Protein AF-A0A6A5ZE49-F1 (afdb_monomer)

Sequence (88 aa):
MWTFHQMRDEVLQYAQFLIEEGIQPGDVAALYLQNSGEFMLLVFAASCIGATTAMINWSSQGSTRLLSHNTNSYGRPRTFIRAASCRV

Radius of gyration: 12.95 Å; Cα contacts (8 Å, |Δi|>4): 111; chains: 1; bounding box: 31×28×31 Å

Foldseek 3Di:
DDDPVRLVVLLCVLLVVCVVVVDAAAAEEEEEEEPDPVSVSNQSSCVVRNYHYQDDHNVPPDDPVVVVVSCVVRPNHPYYDYPVNPDD

Mean predicted aligned error: 8.74 Å

Solvent-accessible surface area (backbone atoms only — not comparable to full-atom values): 5127 Å² total; per-residue (Å²): 138,77,53,75,65,59,48,50,56,51,18,52,54,46,29,52,52,43,43,72,76,62,58,47,65,74,38,30,39,32,39,47,40,64,99,48,74,65,52,53,36,50,50,52,11,34,49,74,58,48,20,47,69,44,81,44,67,60,87,67,79,80,46,82,66,52,57,62,54,54,35,62,78,63,46,78,47,84,45,78,50,43,60,89,76,67,78,130

InterPro domains:
  IPR000873 AMP-dependent synthetase/ligase domain [PF00501] (2-61)

Structure (mmCIF, N/CA/C/O backbone):
data_AF-A0A6A5ZE49-F1
#
_entry.id   AF-A0A6A5ZE49-F1
#
loop_
_atom_site.group_PDB
_atom_site.id
_atom_site.type_symbol
_atom_site.label_atom_id
_atom_site.label_alt_id
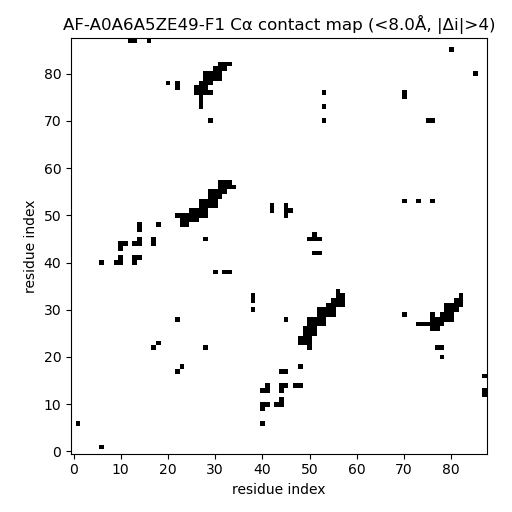_atom_site.label_comp_id
_atom_site.label_asym_id
_atom_site.label_entity_id
_atom_site.label_seq_id
_atom_site.pdbx_PDB_ins_code
_atom_site.Cartn_x
_atom_site.Cartn_y
_atom_site.Cartn_z
_atom_site.occupancy
_atom_site.B_iso_or_equiv
_atom_site.auth_seq_id
_atom_site.auth_comp_id
_atom_site.auth_asym_id
_atom_site.auth_atom_id
_atom_site.pdbx_PDB_model_num
ATOM 1 N N . MET A 1 1 ? 5.306 14.572 10.950 1.00 58.69 1 MET A N 1
ATOM 2 C CA . MET A 1 1 ? 5.262 13.546 12.013 1.00 58.69 1 MET A CA 1
ATOM 3 C C . MET A 1 1 ? 3.802 13.213 12.234 1.00 58.69 1 MET A C 1
ATOM 5 O O . MET A 1 1 ? 3.042 14.130 12.509 1.00 58.69 1 MET A O 1
ATOM 9 N N . TRP A 1 2 ? 3.416 11.957 12.025 1.00 77.69 2 TRP A N 1
ATOM 10 C CA . TRP A 1 2 ? 2.031 11.507 12.158 1.00 77.69 2 TRP A CA 1
ATOM 11 C C . TRP A 1 2 ? 1.739 11.008 13.569 1.00 77.69 2 TRP A C 1
ATOM 13 O O . TRP A 1 2 ? 2.607 10.437 14.229 1.00 77.69 2 TRP A O 1
ATOM 23 N N . THR A 1 3 ? 0.493 11.169 14.004 1.00 91.62 3 THR A N 1
ATOM 24 C CA . THR A 1 3 ? -0.068 10.335 15.075 1.00 91.62 3 THR A CA 1
ATOM 25 C C . THR A 1 3 ? -0.500 8.981 14.507 1.00 91.62 3 THR A C 1
ATOM 27 O O . THR A 1 3 ? -0.772 8.867 13.312 1.00 91.62 3 THR A O 1
ATOM 30 N N . PHE A 1 4 ? -0.636 7.956 15.354 1.00 89.62 4 PHE A N 1
ATOM 31 C CA . PHE A 1 4 ? -1.130 6.646 14.904 1.00 89.62 4 PHE A CA 1
ATOM 32 C C . PHE A 1 4 ? -2.518 6.719 14.250 1.00 89.62 4 PHE A C 1
ATOM 34 O O . PHE A 1 4 ? -2.804 5.944 13.344 1.00 89.62 4 PHE A O 1
ATOM 41 N N . HIS A 1 5 ? -3.366 7.664 14.672 1.00 90.75 5 HIS A N 1
ATOM 42 C CA . HIS A 1 5 ? -4.690 7.848 14.079 1.00 90.75 5 HIS A CA 1
ATOM 43 C C . HIS A 1 5 ? -4.599 8.398 12.652 1.00 90.75 5 HIS A C 1
ATOM 45 O O . HIS A 1 5 ? -5.143 7.797 11.735 1.00 90.75 5 HIS A O 1
ATOM 51 N N . GLN A 1 6 ? -3.828 9.473 12.456 1.00 90.81 6 GLN A N 1
ATOM 52 C CA . GLN A 1 6 ? -3.615 10.066 11.131 1.00 90.81 6 GLN A CA 1
ATOM 53 C C . GLN A 1 6 ? -2.944 9.076 10.175 1.00 90.81 6 GLN A C 1
ATOM 55 O O . GLN A 1 6 ? -3.353 8.948 9.029 1.00 90.81 6 GLN A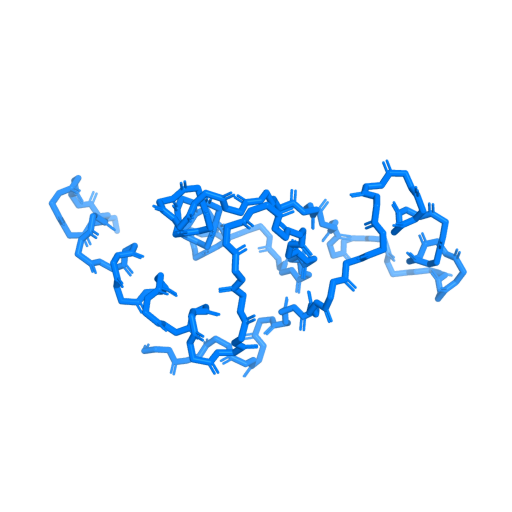 O 1
ATOM 60 N N . MET A 1 7 ? -1.955 8.327 10.674 1.00 91.38 7 MET A N 1
ATOM 61 C CA . MET A 1 7 ? -1.296 7.279 9.902 1.00 91.38 7 MET A CA 1
ATOM 62 C C . MET A 1 7 ? -2.296 6.212 9.450 1.00 91.38 7 MET A C 1
ATOM 64 O O . MET A 1 7 ? -2.278 5.814 8.294 1.00 91.38 7 MET A O 1
ATOM 68 N N . ARG A 1 8 ? -3.175 5.746 10.345 1.00 92.75 8 ARG A N 1
ATOM 69 C CA . ARG A 1 8 ? -4.204 4.760 10.000 1.00 92.75 8 ARG A CA 1
ATOM 70 C C . ARG A 1 8 ? -5.145 5.294 8.920 1.00 92.75 8 ARG A C 1
ATOM 72 O O . ARG A 1 8 ? -5.461 4.557 7.994 1.00 92.75 8 ARG A O 1
ATOM 79 N N . ASP A 1 9 ? -5.585 6.542 9.035 1.00 93.88 9 ASP A N 1
ATOM 80 C CA . ASP A 1 9 ? -6.518 7.127 8.072 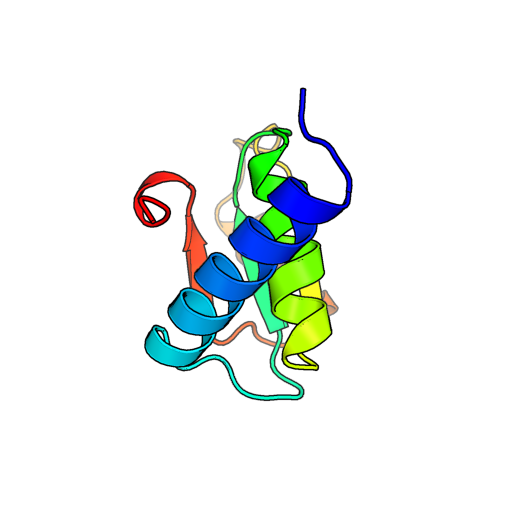1.00 93.88 9 ASP A CA 1
ATOM 81 C C . ASP A 1 9 ? -5.868 7.262 6.682 1.00 93.88 9 ASP A C 1
ATOM 83 O O . ASP A 1 9 ? -6.486 6.901 5.683 1.00 93.88 9 ASP A O 1
ATOM 87 N N . GLU A 1 10 ? -4.593 7.661 6.610 1.00 91.69 10 GLU A N 1
ATOM 88 C CA . GLU A 1 10 ? -3.831 7.668 5.352 1.00 91.69 10 GLU A CA 1
ATOM 89 C C . GLU A 1 10 ? -3.595 6.256 4.802 1.00 91.69 10 GLU A C 1
ATOM 91 O O . GLU A 1 10 ? -3.764 6.022 3.607 1.00 91.69 10 GLU A O 1
ATOM 96 N N . VAL A 1 11 ? -3.270 5.281 5.659 1.00 93.69 11 VAL A N 1
ATOM 97 C CA . VAL A 1 11 ? -3.137 3.869 5.259 1.00 93.69 11 VAL A CA 1
ATOM 98 C C . VAL A 1 11 ? -4.417 3.360 4.599 1.00 93.69 11 VAL A C 1
ATOM 100 O O . VAL A 1 11 ? -4.340 2.650 3.599 1.00 93.69 11 VAL A O 1
ATOM 103 N N . LEU A 1 12 ? -5.591 3.730 5.115 1.00 93.75 12 LEU A N 1
ATOM 104 C CA . LEU A 1 12 ? -6.870 3.326 4.528 1.00 93.75 12 LEU A CA 1
ATOM 105 C C . LEU A 1 12 ? -7.122 3.984 3.165 1.00 93.75 12 LEU A C 1
ATOM 107 O O . LEU A 1 12 ? -7.647 3.324 2.270 1.00 93.75 12 LEU A O 1
ATOM 111 N N . GLN A 1 13 ? -6.713 5.241 2.975 1.00 92.00 13 GLN A N 1
ATOM 112 C CA . GLN A 1 13 ? -6.799 5.903 1.668 1.00 92.00 13 GLN A CA 1
ATOM 113 C C . GLN A 1 13 ? -5.881 5.232 0.641 1.00 92.00 13 GLN A C 1
ATOM 115 O O . GLN A 1 13 ? -6.309 4.925 -0.471 1.00 92.00 13 GLN A O 1
ATOM 120 N N . TYR A 1 14 ? -4.645 4.911 1.035 1.00 91.19 14 TYR A N 1
ATOM 121 C CA . TYR A 1 14 ? -3.743 4.138 0.187 1.00 91.19 14 TYR A CA 1
ATOM 122 C C . TYR A 1 14 ? -4.290 2.739 -0.099 1.00 91.19 14 TYR A C 1
ATOM 124 O O . TYR A 1 14 ? -4.174 2.273 -1.225 1.00 91.19 14 TYR A O 1
ATOM 132 N N . ALA A 1 15 ? -4.922 2.072 0.870 1.00 90.88 15 ALA A N 1
ATOM 133 C CA . ALA A 1 15 ? -5.512 0.756 0.644 1.00 90.88 15 ALA A CA 1
ATOM 134 C C . ALA A 1 15 ? -6.627 0.812 -0.411 1.00 90.88 15 ALA A C 1
ATOM 136 O O . ALA A 1 15 ? -6.679 -0.035 -1.299 1.00 90.88 15 ALA A O 1
ATOM 137 N N . GLN A 1 16 ? -7.469 1.844 -0.363 1.00 91.81 16 GLN A N 1
ATOM 138 C CA . GLN A 1 16 ? -8.488 2.068 -1.383 1.00 91.81 16 GLN A CA 1
ATOM 139 C C . GLN A 1 16 ? -7.863 2.285 -2.770 1.00 91.81 16 GLN A C 1
ATOM 141 O O . GLN A 1 16 ? -8.268 1.632 -3.728 1.00 91.81 16 GLN A O 1
ATOM 146 N N . PHE A 1 17 ? -6.821 3.115 -2.862 1.00 89.44 17 PHE A N 1
ATOM 147 C CA . PHE A 1 17 ? -6.069 3.313 -4.103 1.00 89.44 17 PHE A CA 1
ATOM 148 C C . PHE A 1 17 ? -5.487 1.996 -4.652 1.00 89.44 17 PHE A C 1
ATOM 150 O O . PHE A 1 17 ? -5.610 1.705 -5.838 1.00 89.44 17 PHE A O 1
ATOM 157 N N . LEU A 1 18 ? -4.905 1.149 -3.796 1.00 87.31 18 LEU A N 1
ATOM 158 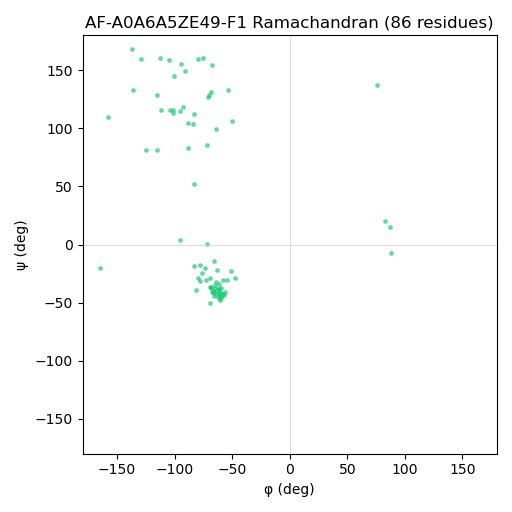C CA . LEU A 1 18 ? -4.374 -0.157 -4.207 1.00 87.31 18 LEU A CA 1
ATOM 159 C C . LEU A 1 18 ? -5.464 -1.085 -4.768 1.00 87.31 18 LEU A C 1
ATOM 161 O O . LEU A 1 18 ? -5.217 -1.808 -5.733 1.00 87.31 18 LEU A O 1
ATOM 165 N N . ILE A 1 19 ? -6.663 -1.067 -4.181 1.00 89.69 19 ILE A N 1
ATOM 166 C CA . ILE A 1 19 ? -7.812 -1.832 -4.684 1.00 89.69 19 ILE A CA 1
ATOM 167 C C . ILE A 1 19 ? -8.247 -1.307 -6.059 1.00 89.69 19 ILE A C 1
ATOM 169 O O . ILE A 1 19 ? -8.547 -2.107 -6.946 1.00 89.69 19 ILE A O 1
ATOM 173 N N . GLU A 1 20 ? -8.251 0.013 -6.260 1.00 88.38 20 GLU A N 1
ATOM 174 C CA . GLU A 1 20 ? -8.580 0.648 -7.546 1.00 88.38 20 GLU A CA 1
ATOM 175 C C . GLU A 1 20 ? -7.563 0.310 -8.644 1.00 88.38 20 GLU A C 1
ATOM 177 O O . GLU A 1 20 ? -7.949 0.060 -9.785 1.00 88.38 20 GLU A O 1
ATOM 182 N N . GLU A 1 21 ? -6.286 0.171 -8.283 1.00 84.94 21 GLU A N 1
ATOM 183 C CA . GLU A 1 21 ? -5.223 -0.358 -9.153 1.00 84.94 21 GLU A CA 1
ATOM 184 C C . GLU A 1 21 ? -5.336 -1.879 -9.402 1.00 84.94 21 GLU A C 1
ATOM 186 O O . GLU A 1 21 ? -4.521 -2.473 -10.115 1.00 84.94 21 GLU A O 1
ATOM 191 N N . GLY A 1 22 ? -6.354 -2.530 -8.832 1.00 86.38 22 GLY A N 1
ATOM 192 C CA . GLY A 1 22 ? -6.689 -3.929 -9.076 1.00 86.38 22 GLY A CA 1
ATOM 193 C C . GLY A 1 22 ? -5.948 -4.928 -8.192 1.00 86.38 22 GLY A C 1
ATOM 194 O O . GLY A 1 22 ? -5.948 -6.117 -8.513 1.00 86.38 22 GLY A O 1
ATOM 195 N N . ILE A 1 23 ? -5.324 -4.485 -7.096 1.00 87.44 23 ILE A N 1
ATOM 196 C CA . ILE A 1 23 ? -4.678 -5.391 -6.141 1.00 87.44 23 ILE A CA 1
ATOM 197 C C . ILE A 1 23 ? -5.735 -6.181 -5.377 1.00 87.44 23 ILE A C 1
ATOM 199 O O . ILE A 1 23 ? -6.653 -5.617 -4.782 1.00 87.44 23 ILE A O 1
ATOM 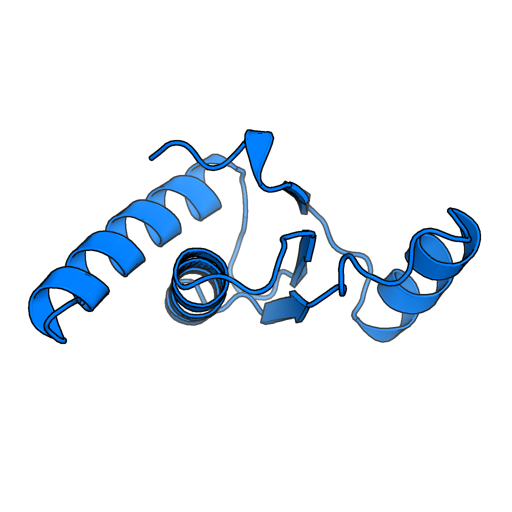203 N N . GLN A 1 24 ? -5.567 -7.501 -5.356 1.00 86.69 24 GLN A N 1
ATOM 204 C CA . GLN A 1 24 ? -6.438 -8.419 -4.635 1.00 86.69 24 GLN A CA 1
ATOM 205 C C . GLN A 1 24 ? -5.706 -9.079 -3.456 1.00 86.69 24 GLN A C 1
ATOM 207 O O . GLN A 1 24 ? -4.472 -9.131 -3.427 1.00 86.69 24 GLN A O 1
ATOM 212 N N . PRO A 1 25 ? -6.443 -9.620 -2.469 1.00 89.19 25 PRO A N 1
ATOM 213 C CA . PRO A 1 25 ? -5.840 -10.432 -1.419 1.00 89.19 25 PRO A CA 1
ATOM 214 C C . PRO A 1 25 ? -5.011 -11.581 -2.016 1.00 89.19 25 PRO A C 1
ATOM 216 O O . PRO A 1 25 ? -5.470 -12.290 -2.911 1.00 89.19 25 PRO A O 1
ATOM 219 N N . GLY A 1 26 ? -3.792 -11.776 -1.512 1.00 85.38 26 GLY A N 1
ATOM 220 C CA . GLY A 1 26 ? -2.840 -12.772 -2.013 1.00 85.38 26 GLY A CA 1
ATOM 221 C C . GLY A 1 26 ? -1.941 -12.298 -3.159 1.00 85.38 26 GLY A C 1
ATOM 222 O O . GLY A 1 26 ? -0.998 -13.011 -3.506 1.00 85.38 26 GLY A O 1
ATOM 223 N N . ASP A 1 27 ? -2.172 -11.106 -3.716 1.00 84.69 27 ASP A N 1
ATOM 224 C CA . ASP A 1 27 ? -1.272 -10.533 -4.713 1.00 84.69 27 ASP A CA 1
ATOM 225 C C . ASP A 1 27 ? 0.016 -9.987 -4.094 1.00 84.69 27 ASP A C 1
ATOM 227 O O . ASP A 1 27 ? 0.116 -9.693 -2.898 1.00 84.69 27 ASP A O 1
ATOM 231 N N . VAL A 1 28 ? 1.018 -9.828 -4.960 1.00 79.12 28 VAL A N 1
ATOM 232 C CA . VAL A 1 28 ? 2.301 -9.220 -4.621 1.00 79.12 28 VAL A CA 1
ATOM 233 C C . VAL A 1 28 ? 2.436 -7.883 -5.340 1.00 79.12 28 VAL A C 1
ATOM 235 O O . VAL A 1 28 ? 2.498 -7.832 -6.572 1.00 79.12 28 VAL A O 1
ATOM 238 N N . ALA A 1 29 ? 2.498 -6.803 -4.564 1.00 81.62 29 ALA A N 1
ATOM 239 C CA . ALA A 1 29 ? 2.691 -5.442 -5.048 1.00 81.62 29 ALA A CA 1
ATOM 240 C C . ALA A 1 29 ? 4.183 -5.093 -5.041 1.00 81.62 29 ALA A C 1
ATOM 242 O O . ALA A 1 29 ? 4.824 -5.082 -3.987 1.00 81.62 29 ALA A O 1
ATOM 243 N N . ALA A 1 30 ? 4.764 -4.798 -6.203 1.00 81.94 30 ALA A N 1
ATOM 244 C CA . ALA A 1 30 ? 6.150 -4.348 -6.264 1.00 81.94 30 ALA A CA 1
ATOM 245 C C . ALA A 1 30 ? 6.218 -2.841 -5.989 1.00 81.94 30 ALA A C 1
ATOM 247 O O . ALA A 1 30 ? 5.762 -2.035 -6.802 1.00 81.94 30 ALA A O 1
ATOM 248 N N . LEU A 1 31 ? 6.800 -2.464 -4.849 1.00 80.12 31 LEU A N 1
ATOM 249 C CA . LEU A 1 31 ? 6.980 -1.074 -4.446 1.00 80.12 31 LEU A CA 1
ATOM 250 C C . LEU A 1 31 ? 8.375 -0.602 -4.849 1.00 80.12 31 LEU A C 1
ATOM 252 O O . LEU A 1 31 ? 9.382 -1.078 -4.319 1.00 80.12 31 LEU A O 1
ATOM 256 N N . TYR A 1 32 ? 8.425 0.358 -5.771 1.00 75.81 32 TYR A N 1
ATOM 257 C CA . TYR A 1 32 ? 9.662 1.002 -6.206 1.00 75.81 32 TYR A CA 1
ATOM 258 C C . TYR A 1 32 ? 9.648 2.486 -5.825 1.00 75.81 32 TYR A C 1
ATOM 260 O O . TYR A 1 32 ? 9.310 3.362 -6.630 1.00 75.81 32 TYR A O 1
ATOM 268 N N . LEU A 1 33 ? 9.982 2.761 -4.561 1.00 70.19 33 LEU A N 1
ATOM 269 C CA . LEU A 1 33 ? 10.021 4.105 -3.984 1.00 70.19 33 LEU A CA 1
ATOM 270 C C . LEU A 1 33 ? 11.360 4.364 -3.278 1.00 70.19 33 LEU A C 1
ATOM 272 O O . LEU A 1 33 ? 12.093 3.443 -2.911 1.00 70.19 33 LEU A O 1
ATOM 276 N N . GLN A 1 34 ? 11.684 5.645 -3.090 1.00 70.62 34 GLN A N 1
ATOM 277 C CA . GLN A 1 34 ? 12.728 6.040 -2.148 1.00 70.62 34 GLN A CA 1
ATOM 278 C C . GLN A 1 34 ? 12.278 5.733 -0.716 1.00 70.62 34 GLN A C 1
ATOM 280 O O . GLN A 1 34 ? 11.083 5.690 -0.435 1.00 70.62 34 GLN A O 1
ATOM 285 N N . ASN A 1 35 ? 13.237 5.526 0.190 1.00 74.38 35 ASN A N 1
ATOM 286 C CA . ASN A 1 35 ? 12.939 5.313 1.603 1.00 74.38 35 ASN A CA 1
ATOM 287 C C . ASN A 1 35 ? 12.292 6.582 2.192 1.00 74.38 35 ASN A C 1
ATOM 289 O O . ASN A 1 35 ? 12.985 7.557 2.482 1.00 74.38 35 ASN A O 1
ATOM 293 N N . SER A 1 36 ? 10.964 6.573 2.304 1.00 79.12 36 SER A N 1
ATOM 294 C CA . SER A 1 36 ? 10.128 7.667 2.798 1.00 79.12 36 SER A CA 1
ATOM 295 C C . SER A 1 36 ? 9.043 7.129 3.737 1.00 79.12 36 SER A C 1
ATOM 297 O O . SER A 1 36 ? 8.803 5.924 3.813 1.00 79.12 36 SER A O 1
ATOM 299 N N . GLY A 1 37 ? 8.357 8.020 4.457 1.00 81.38 37 GLY A N 1
ATOM 300 C CA . GLY A 1 37 ? 7.206 7.625 5.277 1.00 81.38 37 GLY A CA 1
ATOM 301 C C . GLY A 1 37 ? 6.077 6.991 4.455 1.00 81.38 37 GLY A C 1
ATOM 302 O O . GLY A 1 37 ? 5.497 5.998 4.882 1.00 81.38 37 GLY A O 1
ATOM 303 N N . GLU A 1 38 ? 5.833 7.493 3.242 1.00 81.62 38 GLU A N 1
ATOM 304 C CA . GLU A 1 38 ? 4.808 6.980 2.316 1.00 81.62 38 GLU A CA 1
ATOM 305 C C . GLU A 1 38 ? 5.059 5.531 1.906 1.00 81.62 38 GLU A C 1
ATOM 307 O O . GLU A 1 38 ? 4.127 4.747 1.743 1.00 81.62 38 GLU A O 1
ATOM 312 N N . PHE A 1 39 ? 6.329 5.147 1.793 1.00 84.25 39 PHE A N 1
ATOM 313 C CA . PHE A 1 39 ? 6.693 3.768 1.513 1.00 84.25 39 PHE A CA 1
ATOM 314 C C . PHE A 1 39 ? 6.182 2.817 2.599 1.00 84.25 39 PHE A C 1
ATOM 316 O O . PHE A 1 39 ? 5.627 1.767 2.286 1.00 84.25 39 PHE A O 1
ATOM 323 N N . MET A 1 40 ? 6.296 3.210 3.870 1.00 88.12 40 MET A N 1
ATOM 324 C CA . MET A 1 40 ? 5.733 2.429 4.969 1.00 88.12 40 MET A CA 1
ATOM 325 C C . MET A 1 40 ? 4.201 2.440 4.946 1.00 88.12 40 MET A C 1
ATOM 327 O O . MET A 1 40 ? 3.603 1.397 5.195 1.00 88.12 40 MET A O 1
ATOM 331 N N . LEU A 1 41 ? 3.559 3.563 4.595 1.00 90.25 41 LEU A N 1
ATOM 332 C CA . LEU A 1 41 ? 2.096 3.629 4.456 1.00 90.25 41 LEU A CA 1
ATOM 333 C C . LEU A 1 41 ? 1.578 2.620 3.420 1.00 90.25 41 LEU A C 1
ATOM 335 O O . LEU A 1 41 ? 0.622 1.904 3.703 1.00 90.25 41 LEU A O 1
ATOM 339 N N . LEU A 1 42 ? 2.250 2.488 2.271 1.00 88.56 42 LEU A N 1
ATOM 340 C CA . LEU A 1 42 ? 1.900 1.514 1.229 1.00 88.56 42 LEU A CA 1
ATOM 341 C C . LEU A 1 42 ? 2.079 0.059 1.686 1.00 88.56 42 LEU A C 1
ATOM 343 O O . LEU A 1 42 ? 1.258 -0.792 1.348 1.00 88.56 42 LEU A O 1
ATOM 347 N N . VAL A 1 43 ? 3.117 -0.232 2.476 1.00 89.44 43 VAL A N 1
ATOM 348 C CA . VAL A 1 43 ? 3.320 -1.568 3.068 1.00 89.44 43 VAL A CA 1
ATOM 349 C C . VAL A 1 43 ? 2.176 -1.923 4.019 1.00 89.44 43 VAL A C 1
ATOM 351 O O . VAL A 1 43 ? 1.634 -3.030 3.952 1.00 89.44 43 VAL A O 1
ATOM 354 N N . PHE A 1 44 ? 1.759 -0.985 4.874 1.00 92.62 44 PHE A N 1
ATOM 355 C CA . PHE A 1 44 ? 0.613 -1.197 5.760 1.00 92.62 44 PHE A CA 1
ATOM 356 C C . PHE A 1 44 ? -0.702 -1.308 4.981 1.00 92.62 44 PHE A C 1
ATOM 358 O O . PHE A 1 44 ? -1.499 -2.194 5.276 1.00 92.62 44 PHE A O 1
ATOM 365 N N . ALA A 1 45 ? -0.901 -0.482 3.954 1.00 92.19 45 ALA A N 1
ATOM 366 C CA . ALA A 1 45 ? -2.088 -0.510 3.105 1.00 92.19 45 ALA A CA 1
ATOM 367 C C . ALA A 1 45 ? -2.255 -1.860 2.396 1.00 92.19 45 ALA A C 1
ATOM 369 O O . ALA A 1 45 ? -3.322 -2.469 2.466 1.00 92.19 45 ALA A O 1
ATOM 370 N N . ALA A 1 46 ? -1.183 -2.374 1.785 1.00 90.44 46 ALA A N 1
ATOM 371 C CA . ALA A 1 46 ? -1.179 -3.698 1.170 1.00 90.44 46 ALA A CA 1
ATOM 372 C C . ALA A 1 46 ? -1.477 -4.800 2.199 1.00 90.44 46 ALA A C 1
ATOM 374 O O . ALA A 1 46 ? -2.306 -5.677 1.945 1.00 90.44 46 ALA A O 1
ATOM 375 N N . SER A 1 47 ? -0.883 -4.702 3.394 1.00 90.25 47 SER A N 1
ATOM 376 C CA . SER A 1 47 ? -1.131 -5.648 4.488 1.00 90.25 47 SER A CA 1
ATOM 377 C C . SER A 1 47 ? -2.598 -5.651 4.934 1.00 90.25 47 SER A C 1
ATOM 379 O O . SER A 1 47 ? -3.146 -6.717 5.204 1.00 90.25 47 SER A O 1
ATOM 381 N N . CYS A 1 48 ? -3.265 -4.491 4.968 1.00 91.81 48 CYS A N 1
ATOM 382 C CA . CYS A 1 48 ? -4.695 -4.386 5.280 1.00 91.81 48 CYS A CA 1
ATOM 383 C C . CYS A 1 48 ? -5.593 -5.078 4.241 1.00 91.81 48 CYS A C 1
ATOM 385 O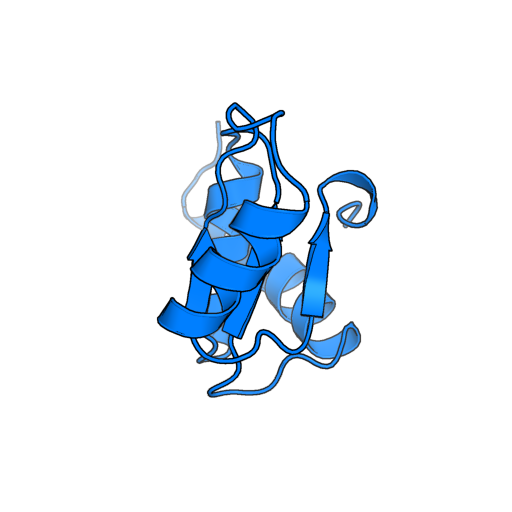 O . CYS A 1 48 ? -6.637 -5.610 4.608 1.00 91.81 48 CYS A O 1
ATOM 387 N N . ILE A 1 49 ? -5.188 -5.099 2.968 1.00 91.38 49 ILE A N 1
ATOM 388 C CA . ILE A 1 49 ? -5.909 -5.790 1.882 1.00 91.38 49 ILE A CA 1
ATOM 389 C C . ILE A 1 49 ? -5.643 -7.306 1.918 1.00 91.38 49 ILE A C 1
ATOM 391 O O . ILE A 1 49 ? -6.391 -8.088 1.339 1.00 91.38 49 ILE A O 1
ATOM 395 N N . GLY A 1 50 ? -4.587 -7.747 2.608 1.00 90.69 50 GLY A N 1
ATOM 396 C CA . GLY A 1 50 ? -4.105 -9.129 2.558 1.00 90.69 50 GLY A CA 1
ATOM 397 C C . GLY A 1 50 ? -3.194 -9.404 1.359 1.00 90.69 50 GLY A C 1
ATOM 398 O O . GLY A 1 50 ? -3.029 -10.557 0.965 1.00 90.69 50 GLY A O 1
ATOM 399 N N . ALA A 1 51 ? -2.616 -8.358 0.768 1.00 88.06 51 ALA A N 1
ATOM 400 C CA . ALA A 1 51 ? -1.570 -8.443 -0.244 1.00 88.06 51 ALA A CA 1
ATOM 401 C C . ALA A 1 51 ? -0.184 -8.323 0.415 1.00 88.06 51 ALA A C 1
ATOM 403 O O . ALA A 1 51 ? -0.039 -7.735 1.488 1.00 88.06 51 ALA A O 1
ATOM 404 N N . THR A 1 52 ? 0.853 -8.862 -0.227 1.00 87.00 52 THR A N 1
ATOM 405 C CA . THR A 1 52 ? 2.243 -8.707 0.234 1.00 87.00 52 THR A CA 1
ATOM 406 C C . THR A 1 52 ? 2.990 -7.706 -0.640 1.00 87.00 52 THR A C 1
ATOM 408 O O . THR A 1 52 ? 2.616 -7.463 -1.788 1.00 87.00 52 THR A O 1
ATOM 411 N N . THR A 1 53 ? 4.075 -7.127 -0.130 1.00 82.94 53 THR A N 1
ATOM 412 C CA . THR A 1 53 ? 4.870 -6.144 -0.880 1.00 82.94 53 THR A CA 1
ATOM 413 C C . THR A 1 53 ? 6.274 -6.644 -1.174 1.00 82.94 53 THR A C 1
ATOM 415 O O . THR A 1 53 ? 7.012 -7.007 -0.258 1.00 82.94 53 THR A O 1
ATOM 418 N N . ALA A 1 54 ? 6.688 -6.568 -2.438 1.00 82.69 54 ALA A N 1
ATOM 419 C CA . ALA A 1 54 ? 8.085 -6.695 -2.830 1.00 82.69 54 ALA A CA 1
ATOM 420 C C . ALA A 1 54 ? 8.739 -5.306 -2.790 1.00 82.69 54 ALA A C 1
ATOM 422 O O . ALA A 1 54 ? 8.503 -4.456 -3.648 1.00 82.69 54 ALA A O 1
ATOM 423 N N . MET A 1 55 ? 9.539 -5.065 -1.755 1.00 78.44 55 MET A N 1
ATOM 424 C CA . MET A 1 55 ? 10.205 -3.791 -1.486 1.00 78.44 55 MET A CA 1
ATOM 425 C C . MET A 1 55 ? 11.506 -3.693 -2.291 1.00 78.44 55 MET A C 1
ATOM 427 O O . MET A 1 55 ? 12.508 -4.318 -1.942 1.00 78.44 55 MET A O 1
ATOM 431 N N . ILE A 1 56 ? 11.503 -2.915 -3.375 1.00 75.56 56 ILE A N 1
ATOM 432 C CA . ILE A 1 56 ? 12.656 -2.789 -4.273 1.00 75.56 56 ILE A CA 1
ATOM 433 C C . ILE A 1 56 ? 13.357 -1.454 -4.010 1.00 75.56 56 ILE A C 1
ATOM 435 O O . ILE A 1 56 ? 12.799 -0.382 -4.239 1.00 75.56 56 ILE A O 1
ATOM 439 N N . ASN A 1 57 ? 14.605 -1.517 -3.535 1.00 66.56 57 ASN A N 1
ATOM 440 C CA . ASN A 1 57 ? 15.373 -0.327 -3.177 1.00 66.56 57 ASN A CA 1
ATOM 441 C C . ASN A 1 57 ? 15.801 0.475 -4.420 1.00 66.56 57 ASN A C 1
ATOM 443 O O . ASN A 1 57 ? 16.472 -0.042 -5.317 1.00 66.56 57 ASN A O 1
ATOM 447 N N . TRP A 1 58 ? 15.472 1.768 -4.409 1.00 58.19 58 TRP A N 1
ATOM 448 C CA . TRP A 1 58 ? 15.849 2.757 -5.417 1.00 58.19 58 TRP A CA 1
ATOM 449 C C . TRP A 1 58 ? 17.363 2.849 -5.688 1.00 58.19 58 TRP A C 1
ATOM 451 O O . TRP A 1 58 ? 17.762 3.165 -6.806 1.00 58.19 58 TRP A O 1
ATOM 461 N N . SER A 1 59 ? 18.230 2.577 -4.703 1.00 61.34 59 SER A N 1
ATOM 462 C CA . SER A 1 59 ? 19.690 2.719 -4.866 1.00 61.34 59 SER A CA 1
ATOM 463 C C . SER A 1 59 ? 20.303 1.734 -5.870 1.00 61.34 59 SER A C 1
ATOM 465 O O . SER A 1 59 ? 21.422 1.948 -6.332 1.00 61.34 59 SER A O 1
ATOM 467 N N . SER A 1 60 ? 19.562 0.696 -6.271 1.00 52.94 60 SER A N 1
ATOM 468 C CA . SER A 1 60 ? 19.972 -0.272 -7.294 1.00 52.94 60 SER A CA 1
ATOM 469 C C . SER A 1 60 ? 19.679 0.238 -8.712 1.00 52.94 60 SER A C 1
ATOM 471 O O . SER A 1 60 ? 19.065 -0.445 -9.533 1.00 52.94 60 SER A O 1
ATOM 473 N N . GLN A 1 61 ? 20.132 1.455 -9.021 1.00 47.84 61 GLN A N 1
ATOM 474 C CA . GLN A 1 61 ? 20.159 1.976 -10.387 1.00 47.84 61 GLN A CA 1
ATOM 475 C C . GLN A 1 61 ? 21.261 1.251 -11.166 1.00 47.84 61 GLN A C 1
ATOM 477 O O . GLN A 1 61 ? 22.398 1.708 -11.217 1.00 47.84 61 GLN A O 1
ATOM 482 N N . GLY A 1 62 ? 20.963 0.083 -11.733 1.00 45.06 62 GLY A N 1
ATOM 483 C CA . GLY A 1 62 ? 21.997 -0.629 -12.484 1.00 45.06 62 GLY A CA 1
ATOM 484 C C . GLY A 1 62 ? 21.557 -1.755 -13.396 1.00 45.06 62 GLY A C 1
ATOM 485 O O . GLY A 1 62 ? 22.311 -2.114 -14.296 1.00 45.06 62 GLY A O 1
ATOM 486 N N . SER A 1 63 ? 20.376 -2.353 -13.243 1.00 41.88 63 SER A N 1
ATOM 487 C CA . SER A 1 63 ? 20.018 -3.467 -14.127 1.00 41.88 63 SER A CA 1
ATOM 488 C C . SER A 1 63 ? 18.517 -3.683 -14.199 1.00 41.88 63 SER A C 1
ATOM 490 O O . SER A 1 63 ? 17.922 -4.262 -13.295 1.00 41.88 63 SER A O 1
ATOM 492 N N . THR A 1 64 ? 17.927 -3.360 -15.349 1.00 47.84 64 THR A N 1
ATOM 493 C CA . THR A 1 64 ? 16.581 -3.824 -15.736 1.00 47.84 64 THR A CA 1
ATOM 494 C C . THR A 1 64 ? 16.438 -5.359 -15.595 1.00 47.84 64 THR A C 1
ATOM 496 O O . THR A 1 64 ? 15.354 -5.883 -15.369 1.00 47.84 64 THR A O 1
ATOM 499 N N . ARG A 1 65 ? 17.567 -6.088 -15.628 1.00 37.72 65 ARG A N 1
ATOM 500 C CA . ARG A 1 65 ? 17.678 -7.538 -15.403 1.00 37.72 65 ARG A CA 1
ATOM 501 C C . ARG A 1 65 ? 17.575 -7.972 -13.926 1.00 37.72 65 ARG A C 1
ATOM 503 O O . ARG A 1 65 ? 17.190 -9.104 -13.655 1.00 37.72 65 ARG A O 1
ATOM 510 N N . LEU A 1 66 ? 17.891 -7.108 -12.956 1.00 43.50 66 LEU A N 1
ATOM 511 C CA . LEU A 1 66 ? 17.714 -7.424 -11.528 1.00 43.50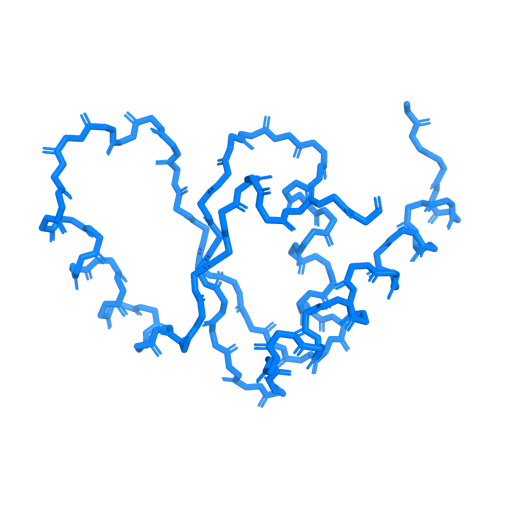 66 LEU A CA 1
ATOM 512 C C . LEU A 1 66 ? 16.259 -7.257 -11.086 1.00 43.50 66 LEU A C 1
ATOM 514 O O . LEU A 1 66 ? 15.808 -8.013 -10.231 1.00 43.50 66 LEU A O 1
ATOM 518 N N . LEU A 1 67 ? 15.502 -6.358 -11.725 1.00 47.69 67 LEU A N 1
ATOM 519 C CA . LEU A 1 67 ? 14.052 -6.277 -11.539 1.00 47.69 67 LEU A CA 1
ATOM 520 C C . LEU A 1 67 ? 13.390 -7.605 -11.941 1.00 47.69 67 LEU A C 1
ATOM 522 O O . LEU A 1 67 ? 12.605 -8.147 -11.173 1.00 47.69 67 LEU A O 1
ATOM 526 N N . SER A 1 68 ? 13.776 -8.210 -13.072 1.00 45.16 68 SER A N 1
ATOM 527 C CA . SER A 1 68 ? 13.229 -9.508 -13.510 1.00 45.16 68 SER A CA 1
ATOM 528 C C . SER A 1 68 ? 13.659 -10.707 -12.645 1.00 45.16 68 SER A C 1
ATOM 530 O O . SER A 1 68 ? 12.917 -11.676 -12.533 1.00 45.16 68 SER A O 1
ATOM 532 N N . HIS A 1 69 ? 14.841 -10.668 -12.018 1.00 43.56 69 HIS A N 1
ATOM 533 C CA . HIS A 1 69 ? 15.279 -11.740 -11.109 1.00 43.56 69 HIS A CA 1
ATOM 534 C C . HIS A 1 69 ? 14.674 -11.609 -9.706 1.00 43.56 69 HIS A C 1
ATOM 536 O O . HIS A 1 69 ? 14.283 -12.613 -9.121 1.00 43.56 69 HIS A O 1
ATOM 542 N N . ASN A 1 70 ? 14.554 -10.387 -9.179 1.00 45.47 70 ASN A N 1
ATOM 543 C CA . ASN A 1 70 ? 13.952 -10.127 -7.871 1.00 45.47 70 ASN A CA 1
ATOM 544 C C . ASN A 1 70 ? 12.444 -10.438 -7.882 1.00 45.47 70 ASN A C 1
ATOM 546 O O . ASN A 1 70 ? 11.940 -11.108 -6.988 1.00 45.47 70 ASN A O 1
ATOM 550 N N . THR A 1 71 ? 11.750 -10.075 -8.962 1.00 49.44 71 THR A N 1
ATOM 551 C CA . THR A 1 71 ? 10.326 -10.395 -9.182 1.00 49.44 71 THR A CA 1
ATOM 552 C C . THR A 1 71 ? 10.035 -11.897 -9.283 1.00 49.44 71 THR A C 1
ATOM 554 O O . THR A 1 71 ? 8.911 -12.311 -9.019 1.00 49.44 71 THR A O 1
ATOM 557 N N . ASN A 1 72 ? 11.025 -12.736 -9.613 1.00 46.69 72 ASN A N 1
ATOM 558 C CA . ASN A 1 72 ? 10.851 -14.191 -9.623 1.00 46.69 72 ASN A CA 1
ATOM 559 C C . ASN A 1 72 ? 10.900 -14.799 -8.208 1.00 46.69 72 ASN A C 1
ATOM 561 O O . ASN A 1 72 ? 10.218 -15.783 -7.943 1.00 46.69 72 ASN A O 1
ATOM 565 N N . SER A 1 73 ? 11.665 -14.197 -7.292 1.00 52.03 73 SER A N 1
ATOM 566 C CA . SER A 1 73 ? 11.762 -14.631 -5.890 1.00 52.03 73 SER A CA 1
ATOM 567 C C . SER A 1 73 ? 10.506 -14.305 -5.080 1.00 52.03 73 SER A C 1
ATOM 569 O O . SER A 1 73 ? 10.180 -15.026 -4.142 1.00 52.03 73 SER A O 1
ATOM 571 N N . TYR A 1 74 ? 9.807 -13.225 -5.441 1.00 50.81 74 TYR A N 1
ATOM 572 C CA . TYR A 1 74 ? 8.614 -12.745 -4.736 1.00 50.81 74 TYR A CA 1
ATOM 573 C C . TYR A 1 74 ? 7.291 -13.240 -5.341 1.00 50.81 74 TYR A C 1
ATOM 575 O O . TYR A 1 74 ? 6.233 -12.867 -4.853 1.00 50.81 74 TYR A O 1
ATOM 583 N N . GLY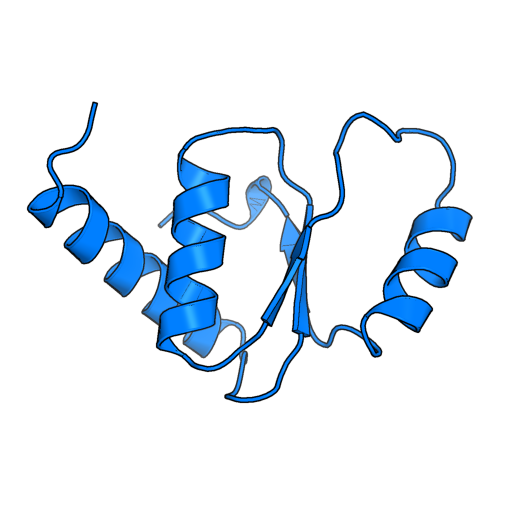 A 1 75 ? 7.326 -14.092 -6.373 1.00 52.19 75 GLY A N 1
ATOM 584 C CA . GLY A 1 75 ? 6.145 -14.406 -7.180 1.00 52.19 75 GLY A CA 1
ATOM 585 C C . GLY A 1 75 ? 5.828 -13.246 -8.124 1.00 52.19 75 GLY A C 1
ATOM 586 O O . GLY A 1 75 ? 5.952 -12.086 -7.747 1.00 52.19 75 GLY A O 1
ATOM 587 N N . ARG A 1 76 ? 5.482 -13.549 -9.383 1.00 56.28 76 ARG A N 1
ATOM 588 C CA . ARG A 1 76 ? 5.301 -12.546 -10.451 1.00 56.28 76 ARG A CA 1
ATOM 589 C C . ARG A 1 76 ? 4.381 -11.413 -9.964 1.00 56.28 76 ARG A C 1
ATOM 591 O O . ARG A 1 76 ? 3.179 -11.657 -9.852 1.00 56.28 76 ARG A O 1
ATOM 598 N N . PRO A 1 77 ? 4.903 -10.207 -9.674 1.00 56.84 77 PRO A N 1
ATOM 599 C CA . PRO A 1 77 ? 4.068 -9.146 -9.147 1.00 56.84 77 PRO A CA 1
ATOM 600 C C . PRO A 1 77 ? 3.112 -8.702 -10.241 1.00 56.84 77 PRO A C 1
ATOM 602 O O . PRO A 1 77 ? 3.524 -8.478 -11.382 1.00 56.84 77 PRO A O 1
ATOM 605 N N . ARG A 1 78 ? 1.827 -8.614 -9.894 1.00 59.91 78 ARG A N 1
ATOM 606 C CA . ARG A 1 78 ? 0.793 -8.187 -10.842 1.00 59.91 78 ARG A CA 1
ATOM 607 C C . ARG A 1 78 ? 0.924 -6.711 -11.188 1.00 59.91 78 ARG A C 1
ATOM 609 O O . ARG A 1 78 ? 0.730 -6.352 -12.345 1.00 59.91 78 ARG A O 1
ATOM 616 N N . THR A 1 79 ? 1.309 -5.891 -10.211 1.00 63.25 79 THR A N 1
ATOM 617 C CA . THR A 1 79 ? 1.314 -4.431 -10.339 1.00 63.25 79 THR A CA 1
ATOM 618 C C . THR A 1 79 ? 2.604 -3.843 -9.769 1.00 63.25 79 THR A C 1
ATOM 620 O O . THR A 1 79 ? 3.049 -4.204 -8.675 1.00 63.25 79 THR A O 1
ATOM 623 N N . PHE A 1 80 ? 3.212 -2.931 -10.532 1.00 65.88 80 PHE A N 1
ATOM 624 C CA . PHE A 1 80 ? 4.362 -2.132 -10.112 1.00 65.88 80 PHE A CA 1
ATOM 625 C C . PHE A 1 80 ? 3.889 -0.737 -9.733 1.00 65.88 80 PHE A C 1
ATOM 627 O O . PHE A 1 80 ? 3.448 0.021 -10.594 1.00 65.88 80 PHE A O 1
ATOM 634 N N . ILE A 1 81 ? 4.037 -0.379 -8.462 1.00 67.75 81 ILE A N 1
ATOM 635 C CA . ILE A 1 81 ? 3.656 0.941 -7.968 1.00 67.75 81 ILE A CA 1
ATOM 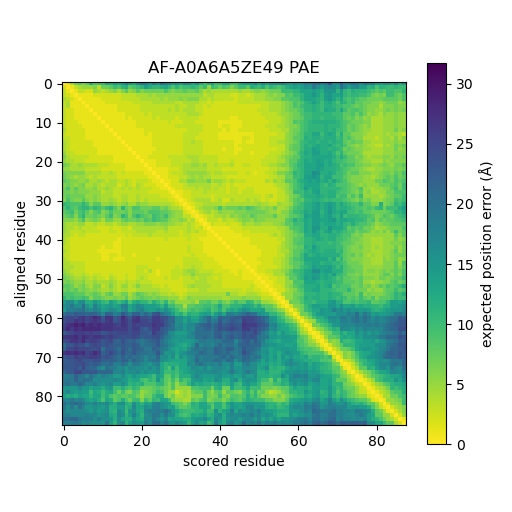636 C C . ILE A 1 81 ? 4.921 1.777 -7.826 1.00 67.75 81 ILE A C 1
ATOM 638 O O . ILE A 1 81 ? 5.817 1.489 -7.025 1.00 67.75 81 ILE A O 1
ATOM 642 N N . ARG A 1 82 ? 5.006 2.815 -8.661 1.00 62.84 82 ARG A N 1
ATOM 643 C CA . ARG A 1 82 ? 6.096 3.792 -8.662 1.00 62.84 82 ARG A CA 1
ATOM 644 C C . ARG A 1 82 ? 5.643 5.054 -7.939 1.00 62.84 82 ARG A C 1
ATOM 646 O O . ARG A 1 82 ? 4.515 5.488 -8.130 1.00 62.84 82 ARG A O 1
ATOM 653 N N . ALA A 1 83 ? 6.563 5.702 -7.225 1.00 52.75 83 ALA A N 1
ATOM 654 C CA . ALA A 1 83 ? 6.315 6.941 -6.473 1.00 52.75 83 ALA A CA 1
ATOM 655 C C . ALA A 1 83 ? 5.548 8.046 -7.241 1.00 52.75 83 ALA A C 1
ATOM 657 O O . ALA A 1 83 ? 4.839 8.827 -6.628 1.00 52.75 83 ALA A O 1
ATOM 658 N N . ALA A 1 84 ? 5.656 8.119 -8.574 1.00 49.81 84 ALA A N 1
ATOM 659 C CA . ALA A 1 84 ? 4.926 9.107 -9.377 1.00 49.81 84 ALA A CA 1
ATOM 660 C C . ALA A 1 84 ? 3.417 8.817 -9.533 1.00 49.81 84 ALA A C 1
ATOM 662 O O . ALA A 1 84 ? 2.674 9.742 -9.846 1.00 49.81 84 ALA A O 1
ATOM 663 N N . SER A 1 85 ? 2.975 7.570 -9.323 1.00 56.00 85 SER A N 1
ATOM 664 C CA . SER A 1 85 ? 1.552 7.187 -9.318 1.00 56.00 85 SER A CA 1
ATOM 665 C C . SER A 1 85 ? 0.874 7.435 -7.971 1.00 56.00 85 SER A C 1
ATOM 667 O O . SER A 1 85 ? -0.347 7.502 -7.916 1.00 56.00 85 SER A O 1
ATOM 669 N N . CYS A 1 86 ? 1.640 7.593 -6.889 1.00 53.19 86 CYS A N 1
ATOM 670 C CA . CYS A 1 86 ? 1.102 7.847 -5.558 1.00 53.19 86 CYS A CA 1
ATOM 671 C C . CYS A 1 86 ? 0.927 9.358 -5.351 1.00 53.19 86 CYS A C 1
ATOM 673 O O . CYS A 1 86 ? 1.801 10.025 -4.807 1.00 53.19 86 CYS A O 1
ATOM 675 N N . ARG A 1 87 ? -0.186 9.921 -5.820 1.00 52.09 87 ARG A N 1
ATOM 676 C CA . ARG A 1 87 ? -0.725 11.177 -5.275 1.00 52.09 87 ARG A CA 1
ATOM 677 C C . ARG A 1 87 ? -2.161 10.912 -4.866 1.00 52.09 87 ARG A C 1
ATOM 679 O O . ARG A 1 87 ? -3.073 11.161 -5.649 1.00 52.09 87 ARG A O 1
ATOM 686 N N . VAL A 1 88 ? -2.306 10.329 -3.682 1.00 53.09 88 VAL A N 1
ATOM 687 C CA . VAL A 1 88 ? -3.574 10.318 -2.948 1.00 53.09 88 VAL A CA 1
ATOM 688 C C . VAL A 1 88 ? -3.715 11.660 -2.238 1.00 53.09 88 VAL A C 1
ATOM 690 O O . VAL A 1 88 ? -2.672 12.163 -1.757 1.00 53.09 88 VAL A O 1
#

Secondary structure (DSSP, 8-state):
---HHHHHHHHHHHHHHHHHTT--TT-EEEEE--SSHHHHHHHHHHHHHT-EEEE--TT-TT-HHHHHHHHHHT---SEEEETTT---

pLDDT: mean 73.84, std 17.54, range [37.72, 93.88]

Organism: NCBI:txid690887

Nearest PDB structures (foldseek):
  6vhv-assembly1_A  TM=9.023E-01  e=1.229E-04  Klebsiella oxytoca
  6vhz-assembly3_A  TM=9.202E-01  e=2.094E-04  Klebsiella oxytoca 10-5243
  6vhu-assembly2_B  TM=8.634E-01  e=1.715E-04  Klebsiella oxytoca
  6vhy-assembly1_A  TM=8.404E-01  e=2.733E-04  Klebsiella oxytoca
  5c5h-assembly2_B  TM=8.870E-01  e=5.852E-03  Escherichia coli K-12